Protein AF-A0A7E5W1V1-F1 (afdb_monomer_lite)

Structure (mmCIF, N/CA/C/O backbone):
data_AF-A0A7E5W1V1-F1
#
_entry.id   AF-A0A7E5W1V1-F1
#
loop_
_atom_site.group_PDB
_atom_site.id
_atom_site.type_symbol
_atom_site.label_atom_id
_atom_site.label_alt_id
_atom_site.label_comp_id
_atom_site.label_asym_id
_atom_site.label_entity_id
_atom_site.label_seq_id
_atom_site.pdbx_PDB_ins_code
_atom_site.Cartn_x
_atom_site.Cartn_y
_atom_site.Cartn_z
_atom_site.occupancy
_atom_site.B_iso_or_equiv
_atom_site.auth_seq_id
_atom_site.auth_comp_id
_atom_site.auth_asym_id
_atom_site.auth_atom_id
_atom_site.pdbx_PDB_model_num
ATOM 1 N N . MET A 1 1 ? -4.837 -11.460 -44.369 1.00 38.59 1 MET A N 1
ATOM 2 C CA . MET A 1 1 ? -5.888 -10.442 -44.155 1.00 38.59 1 MET A CA 1
ATOM 3 C C . MET A 1 1 ? -6.094 -10.300 -42.657 1.00 38.59 1 MET A C 1
ATOM 5 O O . MET A 1 1 ? -6.776 -11.124 -42.062 1.00 38.59 1 MET A O 1
ATOM 9 N N . ILE A 1 2 ? -5.401 -9.345 -42.041 1.00 41.62 2 ILE A N 1
ATOM 10 C CA . ILE A 1 2 ? -5.458 -9.080 -40.599 1.00 41.62 2 ILE A CA 1
ATOM 11 C C . ILE A 1 2 ? -6.395 -7.887 -40.421 1.00 41.62 2 ILE A C 1
ATOM 13 O O . ILE A 1 2 ? -6.243 -6.887 -41.114 1.00 41.62 2 ILE A O 1
ATOM 17 N N . LYS A 1 3 ? -7.409 -8.057 -39.571 1.00 41.59 3 LYS A N 1
ATOM 18 C CA . LYS A 1 3 ? -8.445 -7.062 -39.291 1.00 41.59 3 LYS A CA 1
ATOM 19 C C . LYS A 1 3 ? -7.838 -5.865 -38.558 1.00 41.59 3 LYS A C 1
ATOM 21 O O . LYS A 1 3 ? -7.120 -6.047 -37.577 1.00 41.59 3 LYS A O 1
ATOM 26 N N . ASP A 1 4 ? -8.181 -4.677 -39.040 1.00 46.97 4 ASP A N 1
ATOM 27 C CA . ASP A 1 4 ? -7.887 -3.379 -38.445 1.00 46.97 4 ASP A CA 1
ATOM 28 C C . ASP A 1 4 ? -8.359 -3.315 -36.986 1.00 46.97 4 ASP A C 1
ATOM 30 O O . ASP A 1 4 ? -9.559 -3.322 -36.700 1.00 46.97 4 ASP A O 1
ATOM 34 N N . PHE A 1 5 ? -7.412 -3.228 -36.051 1.00 44.34 5 PHE A N 1
ATOM 35 C CA . PHE A 1 5 ? -7.691 -2.768 -34.694 1.00 44.34 5 PHE A CA 1
ATOM 36 C C . PHE A 1 5 ? -7.635 -1.240 -34.693 1.00 44.34 5 PHE A C 1
ATOM 38 O O . PHE A 1 5 ? -6.599 -0.633 -34.965 1.00 44.34 5 PHE A O 1
ATOM 45 N N . GLY A 1 6 ? -8.796 -0.635 -34.445 1.00 38.41 6 GLY A N 1
ATOM 46 C CA . GLY A 1 6 ? -9.061 0.790 -34.590 1.00 38.41 6 GLY A CA 1
ATOM 47 C C . GLY A 1 6 ? -8.095 1.689 -33.823 1.00 38.41 6 GLY A C 1
ATOM 48 O O . GLY A 1 6 ? -8.113 1.758 -32.597 1.00 38.41 6 GLY A O 1
ATOM 49 N N . TYR A 1 7 ? -7.324 2.466 -34.580 1.00 39.31 7 TYR A N 1
ATOM 50 C CA . TYR A 1 7 ? -6.751 3.725 -34.124 1.00 39.31 7 TYR A CA 1
ATOM 51 C C . TYR A 1 7 ? -7.873 4.771 -34.100 1.00 39.31 7 TYR A C 1
ATOM 53 O O . TYR A 1 7 ? -8.284 5.280 -35.145 1.00 39.31 7 TYR A O 1
ATOM 61 N N . VAL A 1 8 ? -8.379 5.114 -32.916 1.00 45.69 8 VAL A N 1
ATOM 62 C CA . VAL A 1 8 ? -9.261 6.279 -32.763 1.00 45.69 8 VAL A CA 1
ATOM 63 C C . VAL A 1 8 ? -8.390 7.534 -32.853 1.00 45.69 8 VAL A C 1
ATOM 65 O O . VAL A 1 8 ? -7.776 7.967 -31.881 1.00 45.69 8 VAL A O 1
ATOM 68 N N . ARG A 1 9 ? -8.292 8.110 -34.059 1.00 41.84 9 ARG A N 1
ATOM 69 C CA . ARG A 1 9 ? -7.787 9.475 -34.267 1.00 41.84 9 ARG A CA 1
ATOM 70 C C . ARG A 1 9 ? -8.809 10.454 -33.694 1.00 41.84 9 ARG A C 1
ATOM 72 O O . ARG A 1 9 ? -9.801 10.751 -34.353 1.00 41.84 9 ARG A O 1
ATOM 79 N N . ASN A 1 10 ? -8.533 11.018 -32.524 1.00 43.06 10 ASN A N 1
ATOM 80 C CA . ASN A 1 10 ? -9.196 12.254 -32.121 1.00 43.06 10 ASN A CA 1
ATOM 81 C C . ASN A 1 10 ? -8.630 13.404 -32.963 1.00 43.06 10 ASN A C 1
ATOM 83 O O . ASN A 1 10 ? -7.536 13.906 -32.716 1.00 43.06 10 ASN A O 1
ATOM 87 N N . GLN A 1 11 ? -9.377 13.780 -34.003 1.00 45.47 11 GLN A N 1
ATOM 88 C CA . GLN A 1 11 ? -9.219 15.055 -34.687 1.00 45.47 11 GLN A CA 1
ATOM 89 C C . GLN A 1 11 ? -9.953 16.134 -33.892 1.00 45.47 11 GLN A C 1
ATOM 91 O O . GLN A 1 11 ? -11.154 16.331 -34.046 1.00 45.47 11 GLN A O 1
ATOM 96 N N . SER A 1 12 ? -9.223 16.865 -33.064 1.00 41.06 12 SER A N 1
ATOM 97 C CA . SER A 1 12 ? -9.598 18.228 -32.708 1.00 41.06 12 SER A CA 1
ATOM 98 C C . SER A 1 12 ? -8.316 19.020 -32.516 1.00 41.06 12 SER A C 1
ATOM 100 O O . SER A 1 12 ? -7.506 18.756 -31.630 1.00 41.06 12 SER A O 1
AT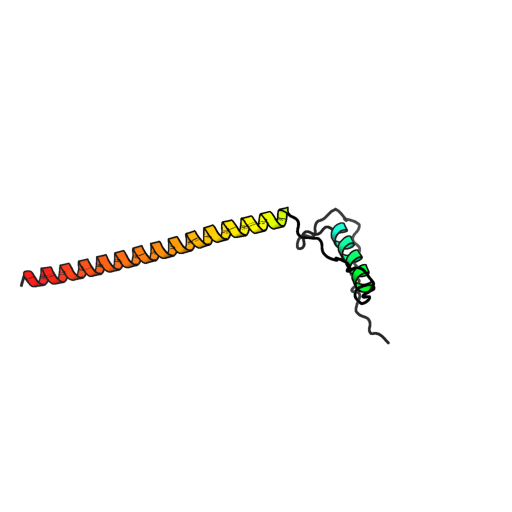OM 102 N N . GLY A 1 13 ? -8.088 19.959 -33.433 1.00 45.88 13 GLY A N 1
ATOM 103 C CA . GLY A 1 13 ? -7.009 20.917 -33.305 1.00 45.88 13 GLY A CA 1
ATOM 104 C C . GLY A 1 13 ? -7.202 21.704 -32.018 1.00 45.88 13 GLY A C 1
ATOM 105 O O . GLY A 1 13 ? -8.200 22.398 -31.854 1.00 45.88 13 GLY A O 1
ATOM 106 N N . ASN A 1 14 ? -6.235 21.606 -31.115 1.00 38.31 14 ASN A N 1
ATOM 107 C CA . ASN A 1 14 ? -6.005 22.654 -30.146 1.00 38.31 14 ASN A CA 1
ATOM 108 C C . ASN A 1 14 ? -4.503 22.772 -29.922 1.00 38.31 14 ASN A C 1
ATOM 110 O O . ASN A 1 14 ? -3.808 21.797 -29.640 1.00 38.31 14 ASN A O 1
ATOM 114 N N . HIS A 1 15 ? -4.002 23.973 -30.174 1.00 36.78 15 HIS A N 1
ATOM 115 C CA . HIS A 1 15 ? -2.598 24.313 -30.099 1.00 36.78 15 HIS A CA 1
ATOM 116 C C . HIS A 1 15 ? -2.011 23.995 -28.722 1.00 36.78 15 HIS A C 1
ATOM 118 O O . HIS A 1 15 ? -2.539 24.410 -27.696 1.00 36.78 15 HIS A O 1
ATOM 124 N N . ASN A 1 16 ? -0.886 23.283 -28.763 1.00 47.12 16 ASN A N 1
ATOM 125 C CA . ASN A 1 16 ? 0.265 23.395 -27.876 1.00 47.12 16 ASN A CA 1
ATOM 126 C C . ASN A 1 16 ? -0.006 24.007 -26.486 1.00 47.12 16 ASN A C 1
ATOM 128 O O . ASN A 1 16 ? 0.143 25.212 -26.283 1.00 47.12 16 ASN A O 1
ATOM 132 N N . LYS A 1 17 ? -0.326 23.143 -25.521 1.00 40.62 17 LYS A N 1
ATOM 133 C CA . LYS A 1 17 ? -0.115 23.387 -24.090 1.00 40.62 17 LYS A CA 1
ATOM 134 C C . LYS A 1 17 ? 0.418 22.111 -23.444 1.00 40.62 17 LYS A C 1
ATOM 136 O O . LYS A 1 17 ? -0.221 21.523 -22.588 1.00 40.62 17 LYS A O 1
ATOM 141 N N . TYR A 1 18 ? 1.579 21.646 -23.897 1.00 44.78 18 TYR A N 1
ATOM 142 C CA . TYR A 1 18 ? 2.354 20.672 -23.128 1.00 44.78 18 TYR A CA 1
ATOM 143 C C . TYR A 1 18 ? 3.159 21.435 -22.074 1.00 44.78 18 TYR A C 1
ATOM 145 O O . TYR A 1 18 ? 4.379 21.556 -22.152 1.00 44.78 18 TYR A O 1
ATOM 153 N N . SER A 1 19 ? 2.449 22.024 -21.113 1.00 47.19 19 SER A N 1
ATOM 154 C CA . SER A 1 19 ? 3.002 22.243 -19.780 1.00 47.19 19 SER A CA 1
ATOM 155 C C . SER A 1 19 ? 3.338 20.870 -19.198 1.00 47.19 19 SER A C 1
ATOM 157 O O . SER A 1 19 ? 2.732 19.868 -19.579 1.00 47.19 19 SER A O 1
ATOM 159 N N . ALA A 1 20 ? 4.313 20.817 -18.292 1.00 56.03 20 ALA A N 1
ATOM 160 C CA . ALA A 1 20 ? 4.642 19.647 -17.480 1.00 56.03 20 ALA A CA 1
ATOM 161 C C . ALA A 1 20 ? 3.464 19.285 -16.548 1.00 56.03 20 ALA A C 1
ATOM 163 O O . ALA A 1 20 ? 3.537 19.416 -15.329 1.00 56.03 20 ALA A O 1
ATOM 164 N N . GLU A 1 21 ? 2.330 18.921 -17.135 1.00 65.88 21 GLU A N 1
ATOM 165 C CA . GLU A 1 21 ? 1.092 18.597 -16.457 1.00 65.88 21 GLU A CA 1
ATOM 166 C C . GLU A 1 21 ? 1.143 17.123 -16.103 1.00 65.88 21 GLU A C 1
ATOM 168 O O . GLU A 1 21 ? 1.105 16.229 -16.948 1.00 65.88 21 GLU A O 1
ATOM 173 N N . VAL A 1 22 ? 1.310 16.896 -14.808 1.00 73.44 22 VAL A N 1
ATOM 174 C CA . VAL A 1 22 ? 1.110 15.604 -14.177 1.00 73.44 22 VAL A CA 1
ATOM 175 C C . VAL A 1 22 ? -0.340 15.195 -14.428 1.00 73.44 22 VAL A C 1
ATOM 177 O O . VAL A 1 22 ? -1.260 15.944 -14.092 1.00 73.44 22 VAL A O 1
ATOM 180 N N . ASP A 1 23 ? -0.553 14.018 -15.013 1.00 78.94 23 ASP A N 1
ATOM 181 C CA . ASP A 1 23 ? -1.899 13.493 -15.212 1.00 78.94 23 ASP A CA 1
ATOM 182 C C . ASP A 1 23 ? -2.617 13.376 -13.860 1.00 78.94 23 ASP A C 1
ATOM 184 O O . ASP A 1 23 ? -2.099 12.808 -12.896 1.00 78.94 23 ASP A O 1
ATOM 188 N N . LYS A 1 24 ? -3.827 13.934 -13.786 1.00 78.12 24 LYS A N 1
ATOM 189 C CA . LYS A 1 24 ? -4.569 14.103 -12.529 1.00 78.12 24 LYS A CA 1
ATOM 190 C C . LYS A 1 24 ? -4.881 12.781 -11.823 1.00 78.12 24 LYS A C 1
ATOM 192 O O . LYS A 1 24 ? -5.020 12.767 -10.603 1.00 78.12 24 LYS A O 1
ATOM 197 N N . TYR A 1 25 ? -5.051 11.699 -12.577 1.00 73.94 25 TYR A N 1
ATOM 198 C CA . TYR A 1 25 ? -5.516 10.419 -12.045 1.00 73.94 25 TYR A CA 1
ATOM 199 C C . TYR A 1 25 ? -4.371 9.449 -11.787 1.00 73.94 25 TYR A C 1
ATOM 201 O O . TYR A 1 25 ? -4.424 8.668 -10.842 1.00 73.94 25 TYR A O 1
ATOM 209 N N . THR A 1 26 ? -3.340 9.501 -12.622 1.00 76.06 26 THR A N 1
ATOM 210 C CA . THR A 1 26 ? -2.201 8.582 -12.566 1.00 76.06 26 THR A CA 1
ATOM 211 C C . THR A 1 26 ? -0.977 9.198 -11.902 1.00 76.06 26 THR A C 1
ATOM 213 O O . THR A 1 26 ? -0.068 8.467 -11.518 1.00 76.06 26 THR A O 1
ATOM 216 N N . GLY A 1 27 ? -0.923 10.523 -11.751 1.00 79.88 27 GLY A N 1
ATOM 217 C CA . GLY A 1 27 ? 0.247 11.203 -11.203 1.00 79.88 27 GLY A CA 1
ATOM 218 C C . GLY A 1 27 ? 1.484 11.103 -12.105 1.00 79.88 27 GLY A C 1
ATOM 219 O O . GLY A 1 27 ? 2.588 11.425 -11.666 1.00 79.88 27 GLY A O 1
ATOM 220 N N . LEU A 1 28 ? 1.329 10.637 -13.348 1.00 81.81 28 LEU A N 1
ATOM 221 C CA . LEU A 1 28 ? 2.431 10.438 -14.280 1.00 81.81 28 LEU A CA 1
ATOM 222 C C . LEU A 1 28 ? 2.638 11.676 -15.143 1.00 81.81 28 LEU A C 1
ATOM 224 O O . LEU A 1 28 ? 1.691 12.263 -15.664 1.00 81.81 28 LEU A O 1
ATOM 228 N N . THR A 1 29 ? 3.901 12.049 -15.332 1.00 88.88 29 THR A N 1
ATOM 229 C CA . THR A 1 29 ? 4.266 13.018 -16.365 1.00 88.88 29 THR A CA 1
ATOM 230 C C . THR A 1 29 ? 4.341 12.328 -17.723 1.00 88.88 29 THR A C 1
ATOM 232 O O . THR A 1 29 ? 4.535 11.109 -17.814 1.00 88.88 29 THR A O 1
ATOM 235 N N . LYS A 1 30 ? 4.249 13.114 -18.798 1.00 85.94 30 LYS A N 1
ATOM 236 C CA . LYS A 1 30 ? 4.406 12.602 -20.161 1.00 85.94 30 LYS A CA 1
ATOM 237 C C . LYS A 1 30 ? 5.759 11.913 -20.359 1.00 85.94 30 LYS A C 1
ATOM 239 O O . LYS A 1 30 ? 5.815 10.847 -20.958 1.00 85.94 30 LYS A O 1
ATOM 244 N N . GLU A 1 31 ? 6.838 12.473 -19.813 1.00 87.25 31 GLU A N 1
ATOM 245 C CA . GLU A 1 31 ? 8.182 11.899 -19.946 1.00 87.25 31 GLU A CA 1
ATOM 246 C C . GLU A 1 31 ? 8.277 10.527 -19.271 1.00 87.25 31 GLU A C 1
ATOM 248 O O . GLU A 1 31 ? 8.879 9.600 -19.812 1.00 87.25 31 GLU A O 1
ATOM 253 N N . ARG A 1 32 ? 7.655 10.379 -18.094 1.00 86.81 32 ARG A N 1
ATOM 254 C CA . ARG A 1 32 ? 7.590 9.096 -17.386 1.00 86.81 32 ARG A CA 1
ATOM 255 C C . ARG A 1 32 ? 6.771 8.074 -18.157 1.00 86.81 32 ARG A C 1
ATOM 257 O O . ARG A 1 32 ? 7.194 6.926 -18.271 1.00 86.81 32 ARG A O 1
ATOM 264 N N . PHE A 1 33 ? 5.634 8.492 -18.702 1.00 88.44 33 PHE A N 1
ATOM 265 C CA . PHE A 1 33 ? 4.802 7.634 -19.533 1.00 88.44 33 PHE A CA 1
ATOM 266 C C . PHE A 1 33 ? 5.560 7.140 -20.774 1.00 88.44 33 PHE A C 1
ATOM 268 O O . PHE A 1 33 ? 5.619 5.935 -21.017 1.00 88.44 33 PHE A O 1
ATOM 275 N N . ASP A 1 34 ? 6.210 8.047 -21.507 1.00 90.56 34 ASP A N 1
ATOM 276 C CA . ASP A 1 34 ? 6.989 7.714 -22.704 1.00 90.56 34 ASP A CA 1
ATOM 277 C C . ASP A 1 34 ? 8.131 6.731 -22.377 1.00 90.56 34 ASP A C 1
ATOM 279 O O . ASP A 1 34 ? 8.356 5.769 -23.113 1.00 90.56 34 ASP A O 1
ATOM 283 N N . LEU A 1 35 ? 8.804 6.909 -21.232 1.00 90.75 35 LEU A N 1
ATOM 284 C CA . LEU A 1 35 ? 9.858 6.003 -20.766 1.00 90.75 35 LEU A CA 1
ATOM 285 C C . LEU A 1 35 ? 9.337 4.586 -20.480 1.00 90.75 35 LEU A C 1
ATOM 287 O O . LEU A 1 35 ? 9.979 3.604 -20.861 1.00 90.75 35 LEU A O 1
ATOM 291 N N . VAL A 1 36 ? 8.186 4.463 -19.812 1.00 90.56 36 VAL A N 1
ATOM 292 C CA . VAL A 1 36 ? 7.555 3.160 -19.534 1.00 90.56 36 VAL A CA 1
ATOM 293 C C . VAL A 1 36 ? 7.129 2.483 -20.836 1.00 90.56 36 VAL A C 1
ATOM 295 O O . VAL A 1 36 ? 7.373 1.289 -21.015 1.00 90.56 36 VAL A O 1
ATOM 298 N N . MET A 1 37 ? 6.559 3.243 -21.773 1.00 92.19 37 MET A N 1
ATOM 299 C CA . MET A 1 37 ? 6.157 2.725 -23.081 1.00 92.19 37 MET A CA 1
ATOM 300 C C . MET A 1 37 ? 7.344 2.212 -23.899 1.00 92.19 37 MET A C 1
ATOM 302 O O . MET A 1 37 ? 7.224 1.187 -24.570 1.00 92.19 37 MET A O 1
ATOM 306 N N . GLU A 1 38 ? 8.501 2.866 -23.819 1.00 92.56 38 GLU A N 1
ATOM 307 C CA . GLU A 1 38 ? 9.701 2.400 -24.512 1.00 92.56 38 GLU A CA 1
ATOM 308 C C . GLU A 1 38 ? 10.236 1.090 -23.916 1.00 92.56 38 GLU A C 1
ATOM 310 O O . GLU A 1 38 ? 10.497 0.132 -24.646 1.00 92.56 38 GLU A O 1
ATOM 315 N N . ARG A 1 39 ? 10.299 0.980 -22.581 1.00 92.62 39 ARG A N 1
ATOM 316 C CA . ARG A 1 39 ? 10.660 -0.286 -21.913 1.00 92.62 39 ARG A CA 1
ATOM 317 C C . ARG A 1 39 ? 9.686 -1.407 -22.260 1.00 92.62 39 ARG A C 1
ATOM 319 O O . ARG A 1 39 ? 10.103 -2.549 -22.442 1.00 92.62 39 ARG A O 1
ATOM 326 N N . TYR A 1 40 ? 8.400 -1.084 -22.375 1.00 93.56 40 TYR A N 1
ATOM 327 C CA . TYR A 1 40 ? 7.377 -2.041 -22.776 1.00 93.56 40 TYR A CA 1
ATOM 328 C C . TYR A 1 40 ? 7.593 -2.558 -24.204 1.00 93.56 40 TYR A C 1
ATOM 330 O O . TYR A 1 40 ? 7.499 -3.761 -24.428 1.00 93.56 40 TYR A O 1
ATOM 338 N N . ARG A 1 41 ? 7.961 -1.697 -25.162 1.00 93.38 41 ARG A N 1
ATOM 339 C CA . ARG A 1 41 ? 8.303 -2.134 -26.530 1.00 93.38 41 ARG A CA 1
ATOM 340 C C . ARG A 1 41 ? 9.501 -3.080 -26.551 1.00 93.38 41 ARG A C 1
ATOM 342 O O . ARG A 1 41 ? 9.450 -4.114 -27.213 1.00 93.38 41 ARG A O 1
ATOM 349 N N . ILE A 1 42 ? 10.553 -2.756 -25.797 1.00 91.50 42 ILE A N 1
ATOM 350 C CA . ILE A 1 42 ? 11.733 -3.623 -25.673 1.00 91.50 42 ILE A CA 1
ATOM 351 C C . ILE A 1 42 ? 11.322 -4.979 -25.096 1.00 91.50 42 ILE A C 1
ATOM 353 O O . ILE A 1 42 ? 11.683 -6.018 -25.651 1.00 91.50 42 ILE A O 1
ATOM 357 N N . PHE A 1 43 ? 10.506 -4.976 -24.041 1.00 93.25 43 PHE A N 1
ATOM 358 C CA . PHE A 1 43 ? 9.955 -6.196 -23.464 1.00 93.25 43 PHE A CA 1
ATOM 359 C C . PHE A 1 43 ? 9.177 -7.016 -24.502 1.00 93.25 43 PHE A C 1
ATOM 361 O O . PHE A 1 43 ? 9.487 -8.186 -24.675 1.00 93.25 43 PHE A O 1
ATOM 368 N N . GLN A 1 44 ? 8.255 -6.415 -25.261 1.00 93.06 44 GLN A N 1
ATOM 369 C CA . GLN A 1 44 ? 7.499 -7.125 -26.303 1.00 93.06 44 GLN A CA 1
ATOM 370 C C . GLN A 1 44 ? 8.397 -7.757 -27.374 1.00 93.06 44 GLN A C 1
ATOM 372 O O . GLN A 1 44 ? 8.085 -8.824 -27.887 1.00 93.06 44 GLN A O 1
ATOM 377 N N . SER A 1 45 ? 9.511 -7.109 -27.717 1.00 91.81 45 SER A N 1
ATOM 378 C CA . SER A 1 45 ? 10.455 -7.640 -28.706 1.00 91.81 45 SER A CA 1
ATOM 379 C C . SER A 1 45 ? 11.383 -8.736 -28.171 1.00 91.81 45 SER A C 1
ATOM 381 O O . SER A 1 45 ? 12.023 -9.424 -28.960 1.00 91.81 45 SER A O 1
ATOM 383 N N . THR A 1 46 ? 11.489 -8.883 -26.846 1.00 91.25 46 THR A N 1
ATOM 384 C CA . THR A 1 46 ? 12.460 -9.781 -26.199 1.00 91.25 46 THR A CA 1
ATOM 385 C C . THR A 1 46 ? 11.826 -10.827 -25.281 1.00 91.25 46 THR A C 1
ATOM 387 O O . THR A 1 46 ? 12.53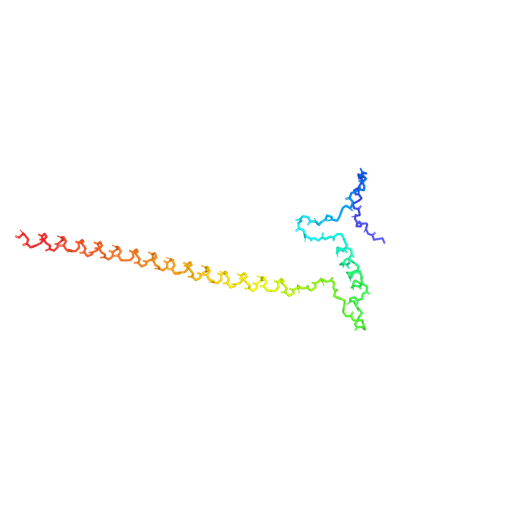7 -11.717 -24.828 1.00 91.25 46 THR A O 1
ATOM 390 N N . CYS A 1 47 ? 10.516 -10.766 -25.014 1.00 90.31 47 CYS A N 1
ATOM 391 C CA . CYS A 1 47 ? 9.851 -11.615 -24.020 1.00 90.31 47 CYS A CA 1
ATOM 392 C C . CYS A 1 47 ? 9.895 -13.113 -24.341 1.00 90.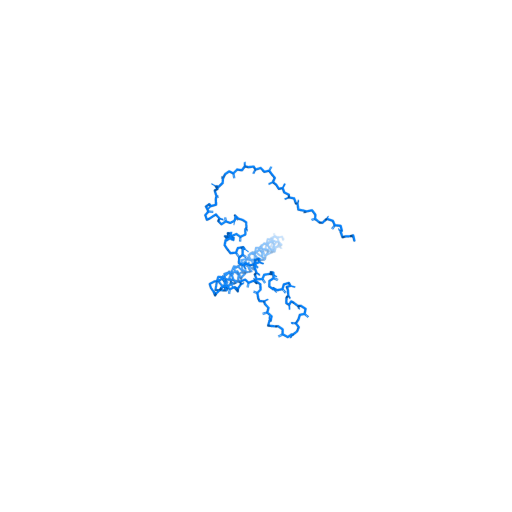31 47 CYS A C 1
ATOM 394 O O . CYS A 1 47 ? 9.914 -13.920 -23.415 1.00 90.31 47 CYS A O 1
ATOM 396 N N . ASP A 1 48 ? 9.955 -13.471 -25.624 1.00 90.31 48 ASP A N 1
ATOM 397 C CA . ASP A 1 48 ? 9.965 -14.865 -26.079 1.00 90.31 48 ASP A CA 1
ATOM 398 C C . ASP A 1 48 ? 11.390 -15.415 -26.296 1.00 90.31 48 ASP A C 1
ATOM 400 O O . ASP A 1 48 ? 11.565 -16.594 -26.607 1.00 90.31 48 ASP A O 1
ATOM 404 N N . ASP A 1 49 ? 12.425 -14.582 -26.129 1.00 90.75 49 ASP A N 1
ATOM 405 C CA . ASP A 1 49 ? 13.824 -14.966 -26.333 1.00 90.75 49 ASP A CA 1
ATOM 406 C C . ASP A 1 49 ? 14.520 -15.252 -24.994 1.00 90.75 49 ASP A C 1
ATOM 408 O O . ASP A 1 49 ? 14.972 -14.354 -24.283 1.00 90.75 49 ASP A O 1
ATOM 412 N N . VAL A 1 50 ? 14.666 -16.542 -24.681 1.00 87.62 50 VAL A N 1
ATOM 413 C CA . VAL A 1 50 ? 15.316 -17.043 -23.454 1.00 87.62 50 VAL A CA 1
ATOM 414 C C . VAL A 1 50 ? 16.806 -16.699 -23.346 1.00 87.62 50 VAL A C 1
ATOM 416 O O . VAL A 1 50 ? 17.396 -16.871 -22.281 1.00 87.62 50 VAL A O 1
ATOM 419 N N . THR A 1 51 ? 17.435 -16.228 -24.427 1.00 92.44 51 THR A N 1
ATOM 420 C CA . THR A 1 51 ? 18.837 -15.784 -24.419 1.00 92.44 51 THR A CA 1
ATOM 421 C C . THR A 1 51 ? 18.988 -14.315 -24.028 1.00 92.44 51 THR A C 1
ATOM 423 O O . THR A 1 51 ? 20.105 -13.855 -23.769 1.00 92.44 51 THR A O 1
ATOM 426 N N . LYS A 1 52 ? 17.884 -13.559 -23.981 1.00 88.75 52 LYS A N 1
ATOM 427 C CA . LYS A 1 52 ? 17.882 -12.134 -23.642 1.00 88.75 52 LYS A CA 1
ATOM 428 C C . LYS A 1 52 ? 17.644 -11.921 -22.158 1.00 88.75 52 LYS A C 1
ATOM 430 O O . LYS A 1 52 ? 16.925 -12.658 -21.488 1.00 88.75 52 LYS A O 1
ATOM 435 N N . THR A 1 53 ? 18.242 -10.852 -21.644 1.00 85.88 53 THR A N 1
ATOM 436 C CA . THR A 1 53 ? 18.025 -10.426 -20.265 1.00 85.88 53 THR A CA 1
ATOM 437 C C . THR A 1 53 ? 16.578 -9.953 -20.086 1.00 85.88 53 THR A C 1
ATOM 439 O O . THR A 1 53 ? 16.111 -9.140 -20.890 1.00 85.88 53 THR A O 1
ATOM 442 N N . PRO A 1 54 ? 15.878 -10.383 -19.020 1.00 85.56 54 PRO A N 1
ATOM 443 C CA . PRO A 1 54 ? 14.533 -9.909 -18.720 1.00 85.56 54 PRO A CA 1
ATOM 444 C C . PRO A 1 54 ? 14.470 -8.382 -18.613 1.00 85.56 54 PRO A C 1
ATOM 446 O O . PRO A 1 54 ? 15.219 -7.762 -17.853 1.00 85.56 54 PRO A O 1
ATOM 449 N N . THR A 1 55 ? 13.550 -7.775 -19.362 1.00 86.69 55 THR A N 1
ATOM 450 C CA . THR A 1 55 ? 13.347 -6.322 -19.353 1.00 86.69 55 THR A CA 1
ATOM 451 C C . THR A 1 55 ? 12.366 -5.932 -18.253 1.00 86.69 55 THR A C 1
ATOM 453 O O . THR A 1 55 ? 11.232 -6.407 -18.213 1.00 86.69 55 THR A O 1
ATOM 456 N N . VAL A 1 56 ? 12.785 -5.028 -17.365 1.00 86.44 56 VAL A N 1
ATOM 457 C CA . VAL A 1 56 ? 11.912 -4.461 -16.331 1.00 86.44 56 VAL A CA 1
ATOM 458 C C . VAL A 1 56 ? 11.142 -3.282 -16.923 1.00 86.44 56 VAL A C 1
ATOM 460 O O . VAL A 1 56 ? 11.733 -2.256 -17.251 1.00 86.44 56 VAL A O 1
ATOM 463 N N . VAL A 1 57 ? 9.824 -3.429 -17.055 1.00 87.75 57 VAL A N 1
ATOM 464 C CA . VAL A 1 57 ? 8.951 -2.405 -17.658 1.00 87.75 57 VAL A CA 1
ATOM 465 C C . VAL A 1 57 ? 8.570 -1.314 -16.655 1.00 87.75 57 VAL A C 1
ATOM 467 O O . VAL A 1 57 ? 8.569 -0.129 -16.986 1.00 87.75 57 VAL A O 1
ATOM 470 N N . PHE A 1 58 ? 8.288 -1.705 -15.414 1.00 85.50 58 PHE A N 1
ATOM 471 C CA . PHE A 1 58 ? 7.771 -0.808 -14.384 1.00 85.50 58 PHE A CA 1
ATOM 472 C C . PHE A 1 58 ? 8.881 -0.130 -13.583 1.00 85.50 58 PHE A C 1
ATOM 474 O O . PHE A 1 58 ? 9.971 -0.676 -13.399 1.00 85.50 58 PHE A O 1
ATOM 481 N N . ASP A 1 59 ? 8.584 1.059 -13.065 1.00 84.44 59 ASP A N 1
ATOM 482 C CA . ASP A 1 59 ? 9.452 1.698 -12.085 1.00 84.44 59 ASP A CA 1
ATOM 483 C C . ASP A 1 59 ? 9.399 0.935 -10.757 1.00 84.44 59 ASP A C 1
ATOM 485 O O . ASP A 1 59 ? 8.349 0.461 -10.318 1.00 84.44 59 ASP A O 1
ATOM 489 N N . ARG A 1 60 ? 10.560 0.799 -10.111 1.00 84.56 60 ARG A N 1
ATOM 490 C CA . ARG A 1 60 ? 10.635 0.188 -8.782 1.00 84.56 60 ARG A CA 1
ATOM 491 C C . ARG A 1 60 ? 9.938 1.090 -7.770 1.00 84.56 60 ARG A C 1
ATOM 493 O O . ARG A 1 60 ? 10.080 2.312 -7.827 1.00 84.56 60 ARG A O 1
ATOM 500 N N . ILE A 1 61 ? 9.248 0.471 -6.814 1.00 85.44 61 ILE A N 1
ATOM 501 C CA . ILE A 1 61 ? 8.698 1.182 -5.660 1.00 85.44 61 ILE A CA 1
ATOM 502 C C . ILE A 1 61 ? 9.858 1.869 -4.937 1.00 85.44 61 ILE A C 1
ATOM 504 O O . ILE A 1 61 ? 10.885 1.249 -4.654 1.00 85.44 61 ILE A O 1
ATOM 508 N N . THR A 1 62 ? 9.714 3.169 -4.695 1.00 89.44 62 THR A N 1
ATOM 509 C CA . THR A 1 62 ? 10.761 3.952 -4.038 1.00 89.44 62 THR A CA 1
ATOM 510 C C . THR A 1 62 ? 10.829 3.613 -2.552 1.00 89.44 62 THR A C 1
ATOM 512 O O . THR A 1 62 ? 9.811 3.269 -1.954 1.00 89.44 62 THR A O 1
ATOM 515 N N . GLN A 1 63 ? 12.007 3.760 -1.935 1.00 92.12 63 GLN A N 1
ATOM 516 C CA . GLN A 1 63 ? 12.152 3.544 -0.491 1.00 92.12 63 GLN A CA 1
ATOM 517 C C . GLN A 1 63 ? 11.192 4.433 0.307 1.00 92.12 63 GLN A C 1
ATOM 519 O O . GLN A 1 63 ? 10.509 3.946 1.194 1.00 92.12 63 GLN A O 1
ATOM 524 N N . LYS A 1 64 ? 11.037 5.698 -0.104 1.00 91.94 64 LYS A N 1
ATOM 525 C CA . LYS A 1 64 ? 10.070 6.624 0.493 1.00 91.94 64 LYS A CA 1
ATOM 526 C C . LYS A 1 64 ? 8.647 6.055 0.495 1.00 91.94 64 LYS A C 1
ATOM 528 O O . LYS A 1 64 ? 7.973 6.111 1.513 1.00 91.94 64 LYS A O 1
ATOM 533 N N . SER A 1 65 ? 8.199 5.480 -0.622 1.00 90.62 65 SER A N 1
ATOM 534 C CA . SER A 1 65 ? 6.876 4.849 -0.703 1.00 90.62 65 SER A CA 1
ATOM 535 C C . SER A 1 65 ? 6.761 3.624 0.209 1.00 90.62 65 SER A C 1
ATOM 537 O O . SER A 1 65 ? 5.695 3.381 0.764 1.00 90.62 65 SER A O 1
ATOM 539 N N . LEU A 1 66 ? 7.838 2.850 0.384 1.00 94.69 66 LEU A N 1
ATOM 540 C CA . LEU A 1 66 ? 7.858 1.733 1.335 1.00 94.69 66 LEU A CA 1
ATOM 541 C C . LEU A 1 66 ? 7.757 2.224 2.784 1.00 94.69 66 LEU A C 1
ATOM 543 O O . LEU A 1 66 ? 6.995 1.653 3.560 1.00 94.69 66 LEU A O 1
ATOM 547 N N . ASP A 1 67 ? 8.470 3.296 3.124 1.00 95.88 67 ASP A N 1
ATOM 548 C CA . ASP A 1 67 ? 8.442 3.903 4.456 1.00 95.88 67 ASP A CA 1
ATOM 549 C C . ASP A 1 67 ? 7.051 4.488 4.765 1.00 95.88 67 ASP A C 1
ATOM 551 O O . ASP A 1 67 ? 6.508 4.284 5.850 1.00 95.88 67 ASP A O 1
ATOM 555 N N . GLU A 1 68 ? 6.419 5.148 3.788 1.00 95.25 68 GLU A N 1
ATOM 556 C CA . GLU A 1 68 ? 5.039 5.641 3.895 1.00 95.25 68 GLU A CA 1
ATOM 557 C C . G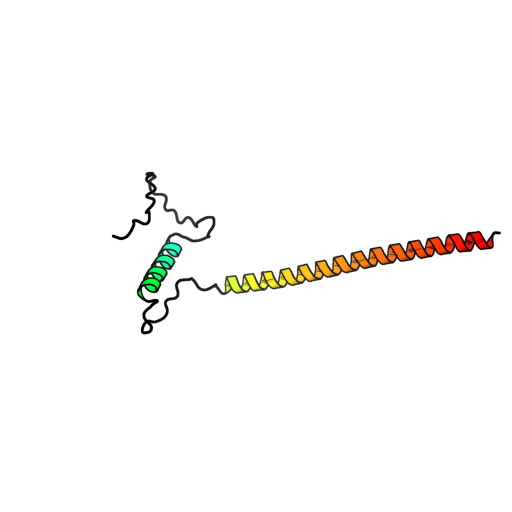LU A 1 68 ? 4.041 4.496 4.116 1.00 95.25 68 GLU A C 1
ATOM 559 O O . GLU A 1 68 ? 3.170 4.588 4.982 1.00 95.25 68 GLU A O 1
ATOM 564 N N . LEU A 1 69 ? 4.178 3.388 3.381 1.00 95.81 69 LEU A N 1
ATOM 565 C CA . LEU A 1 69 ? 3.340 2.201 3.573 1.00 95.81 69 LEU A CA 1
ATOM 566 C C . LEU A 1 69 ? 3.542 1.568 4.956 1.00 95.81 69 LEU A C 1
ATOM 568 O O . LEU A 1 69 ? 2.569 1.114 5.565 1.00 95.81 69 LEU A O 1
ATOM 572 N N . ALA A 1 70 ? 4.776 1.548 5.464 1.00 96.44 70 ALA A N 1
ATOM 573 C CA . ALA A 1 70 ? 5.073 1.070 6.811 1.00 96.44 70 ALA A CA 1
ATOM 574 C C . ALA A 1 70 ? 4.387 1.943 7.871 1.00 96.44 70 ALA A C 1
ATOM 576 O O . ALA A 1 70 ? 3.689 1.416 8.736 1.00 96.44 70 ALA A O 1
ATOM 577 N N . LEU A 1 71 ? 4.474 3.268 7.734 1.00 97.31 71 LEU A N 1
ATOM 578 C CA . LEU A 1 71 ? 3.798 4.207 8.626 1.00 97.31 71 LEU A CA 1
ATOM 579 C C . LEU A 1 71 ? 2.272 4.034 8.598 1.00 97.31 71 LEU A C 1
ATOM 581 O O . LEU A 1 71 ? 1.634 3.970 9.648 1.00 97.31 71 LEU A O 1
ATOM 585 N N . ILE A 1 72 ? 1.673 3.915 7.407 1.00 96.56 72 ILE A N 1
ATOM 586 C CA . ILE A 1 72 ? 0.227 3.677 7.260 1.00 96.56 72 ILE A CA 1
ATOM 587 C C . ILE A 1 72 ? -0.178 2.397 7.992 1.00 96.56 72 ILE A C 1
ATOM 589 O O . ILE A 1 72 ? -1.205 2.372 8.677 1.00 96.56 72 ILE A O 1
ATOM 593 N N . ARG A 1 73 ? 0.625 1.336 7.869 1.00 96.62 73 ARG A N 1
ATOM 594 C CA . ARG A 1 73 ? 0.377 0.066 8.551 1.00 96.62 73 ARG A CA 1
ATOM 595 C C . ARG A 1 73 ? 0.405 0.229 10.070 1.00 96.62 73 ARG A C 1
ATOM 597 O O . ARG A 1 73 ? -0.516 -0.254 10.724 1.00 96.62 73 ARG A O 1
ATOM 604 N N . GLU A 1 74 ? 1.415 0.897 10.614 1.00 97.50 74 GLU A N 1
ATOM 605 C CA . GLU A 1 74 ? 1.551 1.124 12.059 1.00 97.50 74 GLU A CA 1
ATOM 606 C C . GLU A 1 74 ? 0.370 1.926 12.616 1.00 97.50 74 GLU A C 1
ATOM 608 O O . GLU A 1 74 ? -0.316 1.474 13.534 1.00 97.50 74 GLU A O 1
ATOM 613 N N . VAL A 1 75 ? 0.046 3.060 11.989 1.00 97.31 75 VAL A N 1
ATOM 614 C CA . VAL A 1 75 ? -1.079 3.908 12.410 1.00 97.31 75 VAL A CA 1
ATOM 615 C C . VAL A 1 75 ? -2.407 3.152 12.320 1.00 97.31 75 VAL A C 1
ATOM 617 O O . VAL A 1 75 ? -3.247 3.259 13.213 1.00 97.31 75 VAL A O 1
ATOM 620 N N . SER A 1 76 ? -2.606 2.344 11.276 1.00 97.69 76 SER A N 1
ATOM 621 C CA . SER A 1 76 ? -3.825 1.538 11.129 1.00 97.69 76 SER A CA 1
ATOM 622 C C . SER A 1 76 ? -3.960 0.489 12.235 1.00 97.69 76 SER A C 1
ATOM 624 O O . SER A 1 76 ? -5.058 0.279 12.746 1.00 97.69 76 SER A O 1
ATOM 626 N N . GLN A 1 77 ? -2.856 -0.149 12.637 1.00 97.44 77 GLN A N 1
ATOM 627 C CA . GLN A 1 77 ? -2.849 -1.099 13.753 1.00 97.44 77 GLN A CA 1
ATOM 628 C C . GLN A 1 77 ? -3.178 -0.414 15.081 1.00 97.44 77 GLN A C 1
ATOM 630 O O . GLN A 1 77 ? -3.964 -0.943 15.867 1.00 97.44 77 GLN A O 1
ATOM 635 N N . ASP A 1 78 ? -2.631 0.776 15.320 1.00 97.12 78 ASP A N 1
ATOM 636 C CA . ASP A 1 78 ? -2.944 1.568 16.511 1.00 97.12 78 ASP A CA 1
ATOM 637 C C . ASP A 1 78 ? -4.421 1.949 16.576 1.00 97.12 78 ASP A C 1
ATOM 639 O O . ASP A 1 78 ? -5.059 1.799 17.619 1.00 97.12 78 ASP A O 1
ATOM 643 N N . LEU A 1 79 ? -4.984 2.411 15.460 1.00 96.62 79 LEU A N 1
ATOM 644 C CA . LEU A 1 79 ? -6.398 2.768 15.377 1.00 96.62 79 LEU A CA 1
ATOM 645 C C . LEU A 1 79 ? -7.307 1.553 15.565 1.00 96.62 79 LEU A C 1
ATOM 647 O O . LEU A 1 79 ? -8.319 1.649 16.258 1.00 96.62 79 LEU A O 1
ATOM 651 N N . GLN A 1 80 ? -6.934 0.408 14.996 1.00 96.06 80 GLN A N 1
ATOM 652 C CA . GLN A 1 80 ? -7.687 -0.830 15.159 1.00 96.06 80 GLN A CA 1
ATOM 653 C C . GLN A 1 80 ? -7.697 -1.290 16.624 1.00 96.06 80 GLN A C 1
ATOM 655 O O . GLN A 1 80 ? -8.762 -1.608 17.149 1.00 96.06 80 GLN A O 1
ATOM 660 N N . ARG A 1 81 ? -6.551 -1.231 17.318 1.00 96.00 81 ARG A N 1
ATOM 661 C CA . ARG A 1 81 ? -6.473 -1.538 18.756 1.00 96.00 81 ARG A CA 1
ATOM 662 C C . ARG A 1 81 ? -7.334 -0.600 19.595 1.00 96.00 81 ARG A C 1
ATOM 664 O O . ARG A 1 81 ? -8.104 -1.067 20.427 1.00 96.00 81 ARG A O 1
ATOM 671 N N . LYS A 1 82 ? -7.265 0.711 19.342 1.00 95.19 82 LYS A N 1
ATOM 672 C CA . LYS A 1 82 ? -8.109 1.697 20.041 1.00 95.19 82 LYS A CA 1
ATOM 673 C C . LYS A 1 82 ? -9.594 1.414 19.836 1.00 95.19 82 LYS A C 1
ATOM 675 O O . LYS A 1 82 ? -10.351 1.406 20.797 1.00 95.19 82 LYS A O 1
ATOM 680 N N . LYS A 1 83 ? -9.997 1.096 18.603 1.00 95.94 83 LYS A N 1
ATOM 681 C CA . LYS A 1 83 ? -11.377 0.714 18.294 1.00 95.94 83 LYS A CA 1
ATOM 682 C C . LYS A 1 83 ? -11.817 -0.522 19.084 1.00 95.94 83 LYS A C 1
ATOM 684 O O . LYS A 1 83 ? -12.919 -0.535 19.620 1.00 95.94 83 LYS A O 1
ATOM 689 N N . GLU A 1 84 ? -10.982 -1.554 19.156 1.00 95.06 84 GLU A N 1
ATOM 690 C CA . GLU A 1 84 ? -11.278 -2.772 19.923 1.00 95.06 84 GLU A CA 1
ATOM 691 C C . GLU A 1 84 ? -11.395 -2.492 21.427 1.00 95.06 84 GLU A C 1
ATOM 693 O O . GLU A 1 84 ? -12.312 -2.992 22.082 1.00 95.06 84 GLU A O 1
ATOM 698 N N . GLU A 1 85 ? -10.517 -1.651 21.974 1.00 94.44 85 GLU A N 1
ATOM 699 C CA . GLU A 1 85 ? -10.591 -1.212 23.367 1.00 94.44 85 GLU A CA 1
ATOM 700 C C . GLU A 1 85 ? -11.863 -0.417 23.663 1.00 94.44 85 GLU A C 1
ATOM 702 O O . GLU A 1 85 ? -12.505 -0.662 24.686 1.00 94.44 85 GLU A O 1
ATOM 707 N N . ASP A 1 86 ? -12.244 0.504 22.780 1.00 93.62 86 ASP A N 1
ATOM 708 C CA . ASP A 1 86 ? -13.446 1.322 22.936 1.00 93.62 86 ASP A CA 1
ATOM 709 C C . ASP A 1 86 ? -14.713 0.461 22.875 1.00 93.62 86 ASP A C 1
ATOM 711 O O . ASP A 1 86 ? -15.597 0.601 23.721 1.00 93.62 86 ASP A O 1
ATOM 715 N N . VAL A 1 87 ? -14.771 -0.503 21.948 1.00 93.12 87 VAL A N 1
ATOM 716 C CA . VAL A 1 87 ? -15.864 -1.487 21.879 1.00 93.12 87 VAL A CA 1
ATOM 717 C C . VAL A 1 87 ? -15.929 -2.319 23.160 1.00 93.12 87 VAL A C 1
ATOM 719 O O . VAL A 1 87 ? -17.013 -2.520 23.708 1.00 93.12 87 VAL A O 1
ATOM 722 N N . ARG A 1 88 ? -14.782 -2.773 23.683 1.00 93.06 88 ARG A N 1
ATOM 723 C CA . ARG A 1 88 ? -14.739 -3.547 24.930 1.00 93.06 88 ARG A CA 1
ATOM 724 C C . ARG A 1 88 ? -15.215 -2.724 26.126 1.00 93.06 88 ARG A C 1
ATOM 726 O O . ARG A 1 88 ? -15.992 -3.233 26.928 1.00 93.06 88 ARG A O 1
ATOM 733 N N . LYS A 1 89 ? -14.774 -1.469 26.249 1.00 92.12 89 LYS A N 1
ATOM 734 C CA . LYS A 1 89 ? -15.206 -0.563 27.327 1.00 92.12 89 LYS A CA 1
ATOM 735 C C . LYS A 1 89 ? -16.704 -0.282 27.253 1.00 92.12 89 LYS A C 1
ATOM 737 O O . LYS A 1 89 ? -17.369 -0.315 28.281 1.00 92.12 89 LYS A O 1
ATOM 742 N N . ALA A 1 90 ? -17.242 -0.059 26.055 1.00 90.56 90 ALA A N 1
ATOM 743 C CA . ALA A 1 90 ? -18.675 0.144 25.864 1.00 90.56 90 ALA A CA 1
ATOM 744 C C . ALA A 1 90 ? -19.491 -1.096 26.269 1.00 90.56 90 ALA A C 1
ATOM 746 O O . ALA A 1 90 ? -20.507 -0.967 26.948 1.00 90.56 90 ALA A O 1
ATOM 747 N N . ALA A 1 91 ? -19.023 -2.298 25.915 1.00 90.19 91 ALA A N 1
ATOM 748 C CA . ALA A 1 91 ? -19.662 -3.545 26.332 1.00 90.19 91 ALA A CA 1
ATOM 749 C C . ALA A 1 91 ? -19.619 -3.741 27.858 1.00 90.19 91 ALA A C 1
ATOM 751 O O . ALA A 1 91 ? -20.624 -4.120 28.451 1.00 90.19 91 ALA A O 1
ATOM 752 N N . GLN A 1 92 ? -18.484 -3.431 28.496 1.00 88.31 92 GLN A N 1
ATOM 753 C CA . GLN A 1 92 ? -18.339 -3.499 29.955 1.00 88.31 92 GLN A CA 1
ATOM 754 C C . GLN A 1 92 ? -19.266 -2.513 30.671 1.00 88.31 92 GLN A C 1
ATOM 756 O O . GLN A 1 92 ? -19.943 -2.903 31.616 1.00 88.31 92 GLN A O 1
ATOM 761 N N . ALA A 1 93 ? -19.351 -1.268 30.195 1.00 87.50 93 ALA A N 1
ATOM 762 C CA . ALA A 1 93 ? -20.255 -0.268 30.761 1.00 87.50 93 ALA A CA 1
ATOM 763 C C . ALA A 1 93 ? -21.726 -0.713 30.673 1.00 87.50 93 ALA A C 1
ATOM 765 O O . ALA A 1 93 ? -22.467 -0.584 31.644 1.00 87.50 93 ALA A O 1
ATOM 766 N N . LEU A 1 94 ? -22.132 -1.301 29.541 1.00 84.62 94 LEU A N 1
ATOM 767 C CA . LEU A 1 94 ? -23.481 -1.840 29.371 1.00 84.62 94 LEU A CA 1
ATOM 768 C C . LEU A 1 94 ? -23.755 -3.013 30.326 1.00 84.62 94 LEU A C 1
ATOM 770 O O . LEU A 1 94 ? -24.819 -3.083 30.936 1.00 84.62 94 LEU A O 1
ATOM 774 N N . GLU A 1 95 ? -22.799 -3.931 30.480 1.00 82.62 95 GLU A N 1
ATOM 775 C CA . GLU A 1 95 ? -22.942 -5.075 31.386 1.00 82.62 95 GLU A CA 1
ATOM 776 C C . GLU A 1 95 ? -23.017 -4.636 32.860 1.00 82.62 95 GLU A C 1
ATOM 778 O O . GLU A 1 95 ? -23.780 -5.204 33.644 1.00 82.62 95 GLU A O 1
ATOM 783 N N . GLU A 1 96 ? -22.263 -3.603 33.244 1.00 84.38 96 GLU A N 1
ATOM 784 C CA . GLU A 1 96 ? -22.326 -3.009 34.582 1.00 84.38 96 GLU A CA 1
ATOM 785 C C . GLU A 1 96 ? -23.664 -2.312 34.856 1.00 84.38 96 GLU A C 1
ATOM 787 O O . GLU A 1 96 ? -24.200 -2.450 35.958 1.00 84.38 96 GLU A O 1
ATOM 792 N N . GLU A 1 97 ? -24.233 -1.601 33.880 1.00 81.12 97 GLU A N 1
ATOM 793 C CA . GLU A 1 97 ? -25.569 -1.009 34.021 1.00 81.12 97 GLU A CA 1
ATOM 794 C C . GLU A 1 97 ? -26.660 -2.073 34.162 1.00 81.12 97 GLU A C 1
ATOM 796 O O . GLU A 1 97 ? -27.521 -1.953 35.036 1.00 81.12 97 GLU A O 1
ATOM 801 N N . ILE A 1 98 ? -26.596 -3.149 33.370 1.00 81.00 98 ILE A N 1
ATOM 802 C CA . ILE A 1 98 ? -27.540 -4.271 33.482 1.00 81.00 98 ILE A CA 1
ATOM 803 C C . ILE A 1 98 ? -27.446 -4.900 34.875 1.00 81.00 98 ILE A C 1
ATOM 805 O O . ILE A 1 98 ? -28.468 -5.067 35.539 1.00 81.00 98 ILE A O 1
ATOM 809 N N . LYS A 1 99 ? -26.230 -5.182 35.367 1.00 81.25 99 LYS A N 1
ATOM 810 C CA . LYS A 1 99 ? -26.036 -5.750 36.711 1.00 81.25 99 LYS A CA 1
ATOM 811 C C . LYS A 1 99 ? -26.571 -4.835 37.807 1.00 81.25 99 LYS A C 1
ATOM 813 O O . LYS 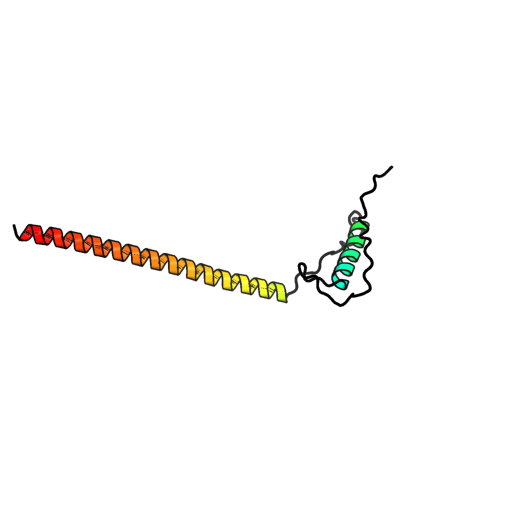A 1 99 ? -27.228 -5.332 38.716 1.00 81.25 99 LYS A O 1
ATOM 818 N N . LYS A 1 100 ? -26.332 -3.520 37.720 1.00 77.50 100 LYS A N 1
ATOM 819 C CA . LYS A 1 100 ? -26.860 -2.547 38.692 1.00 77.50 100 LYS A CA 1
ATOM 820 C C . LYS A 1 100 ? -28.386 -2.545 38.716 1.00 77.50 100 LYS A C 1
ATOM 822 O O . LYS A 1 100 ? -28.962 -2.648 39.799 1.00 77.50 100 LYS A O 1
ATOM 827 N N . ASN A 1 101 ? -29.029 -2.499 37.551 1.00 73.56 101 ASN A N 1
ATOM 828 C CA . ASN A 1 101 ? -30.488 -2.529 37.458 1.00 73.56 101 ASN A CA 1
ATOM 829 C C . ASN A 1 101 ? -31.075 -3.855 37.967 1.00 73.56 101 ASN A C 1
ATOM 831 O O . ASN A 1 101 ? -32.069 -3.838 38.687 1.00 73.56 101 ASN A O 1
ATOM 835 N N . GLU A 1 102 ? -30.447 -4.998 37.677 1.00 69.75 102 GLU A N 1
ATOM 836 C CA . GLU A 1 102 ? -30.883 -6.293 38.217 1.00 69.75 102 GLU A CA 1
ATOM 837 C C . GLU A 1 102 ? -30.729 -6.386 39.741 1.00 69.75 102 GLU A C 1
ATOM 839 O O . GLU A 1 102 ? -31.579 -6.976 40.411 1.00 69.75 102 GLU A O 1
ATOM 844 N N . THR A 1 103 ? -29.659 -5.823 40.313 1.00 70.94 103 THR A N 1
ATOM 845 C CA . THR A 1 103 ? -29.480 -5.787 41.773 1.00 70.94 103 THR A CA 1
ATOM 846 C C . THR A 1 103 ? -30.466 -4.849 42.462 1.00 70.94 103 THR A C 1
ATOM 848 O O . THR A 1 103 ? -30.986 -5.215 43.512 1.00 70.94 103 THR A O 1
ATOM 851 N N . ALA A 1 104 ? -30.773 -3.694 41.863 1.00 69.38 104 ALA A N 1
ATOM 852 C CA . ALA A 1 104 ? -31.746 -2.751 42.412 1.00 69.38 104 ALA A CA 1
ATOM 853 C C . ALA A 1 104 ? -33.161 -3.355 42.411 1.00 69.38 104 ALA A C 1
ATOM 855 O O . ALA A 1 104 ? -33.832 -3.361 43.439 1.00 69.38 104 ALA A O 1
ATOM 856 N N . ALA A 1 105 ? -33.559 -3.991 41.303 1.00 67.88 105 ALA A N 1
ATOM 857 C CA . ALA A 1 105 ? -34.855 -4.658 41.189 1.00 67.88 105 ALA A CA 1
ATOM 858 C C . ALA A 1 105 ? -35.020 -5.834 42.172 1.00 67.88 105 ALA A C 1
ATOM 860 O O . ALA A 1 105 ? -36.123 -6.113 42.630 1.00 67.88 105 ALA A O 1
ATOM 861 N N . LYS A 1 106 ? -33.936 -6.541 42.520 1.00 66.75 106 LYS A N 1
ATOM 862 C CA . LYS A 1 106 ? -33.982 -7.608 43.536 1.00 66.75 106 LYS A CA 1
ATOM 863 C C . LYS A 1 106 ? -34.088 -7.066 44.961 1.00 66.75 106 LYS A C 1
ATOM 865 O O . LYS A 1 106 ? -34.725 -7.718 45.7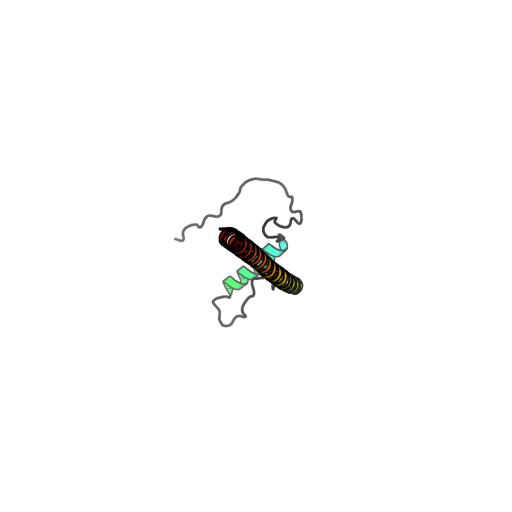78 1.00 66.75 106 LYS A O 1
ATOM 870 N N . GLN A 1 107 ? -33.489 -5.910 45.250 1.00 61.56 107 GLN A N 1
ATOM 871 C CA . GLN A 1 107 ? -33.585 -5.275 46.567 1.00 61.56 107 GLN A CA 1
ATOM 872 C C . GLN A 1 107 ? -34.984 -4.712 46.834 1.00 61.56 107 GLN A C 1
ATOM 874 O O . GLN A 1 107 ? -35.513 -4.953 47.913 1.00 61.56 107 GLN A O 1
ATOM 879 N N . GLU A 1 108 ? -35.625 -4.075 45.848 1.00 61.81 108 GLU A N 1
ATOM 880 C CA . GLU A 1 108 ? -37.002 -3.568 46.000 1.00 61.81 108 GLU A CA 1
ATOM 881 C C . GLU A 1 108 ? -38.010 -4.699 46.283 1.00 61.81 108 GLU A C 1
ATOM 883 O O . GLU A 1 108 ? -38.842 -4.586 47.180 1.00 61.81 108 GLU A O 1
ATOM 888 N N . VAL A 1 109 ? -37.881 -5.844 45.602 1.00 61.97 109 VAL A N 1
ATOM 889 C CA . VAL A 1 109 ? -38.762 -7.013 45.814 1.00 61.97 109 VAL A CA 1
ATOM 890 C C . VAL A 1 109 ? -38.516 -7.703 47.167 1.00 61.97 109 VAL A C 1
ATOM 892 O O . VAL A 1 109 ? -39.400 -8.380 47.699 1.00 61.97 109 VAL A O 1
ATOM 895 N N . GLU A 1 110 ? -37.311 -7.580 47.729 1.00 59.34 110 GLU A N 1
ATOM 896 C CA . GLU A 1 110 ? -36.954 -8.180 49.020 1.00 59.34 110 GLU A CA 1
ATOM 897 C C . GLU A 1 110 ? -37.303 -7.270 50.214 1.00 59.34 110 GLU A C 1
ATOM 899 O O . GLU A 1 110 ? -37.565 -7.785 51.304 1.00 59.34 110 GLU A O 1
ATOM 904 N N . GLU A 1 111 ? -37.368 -5.949 50.014 1.00 58.78 111 GLU A N 1
ATOM 905 C CA . GLU A 1 111 ? -37.909 -4.997 50.996 1.00 58.78 111 GLU A CA 1
ATOM 906 C C . GLU A 1 111 ? -39.443 -5.052 51.065 1.00 58.78 111 GLU A C 1
ATOM 908 O O . GLU A 1 111 ? -39.974 -5.168 52.168 1.00 58.78 111 GLU A O 1
ATOM 913 N N . GLU A 1 112 ? -40.159 -5.133 49.934 1.00 57.66 112 GLU A N 1
ATOM 914 C CA . GLU A 1 112 ? -41.629 -5.291 49.938 1.00 57.66 112 GLU A CA 1
ATOM 915 C C . GLU A 1 112 ? -42.094 -6.576 50.649 1.00 57.66 112 GLU A C 1
ATOM 917 O O . GLU A 1 112 ? -43.143 -6.595 51.286 1.00 57.66 112 GLU A O 1
ATOM 922 N N . LYS A 1 113 ? -41.301 -7.656 50.611 1.00 57.03 113 LYS A N 1
ATOM 923 C CA . LYS A 1 113 ? -41.627 -8.925 51.291 1.00 57.03 113 LYS A CA 1
ATOM 924 C C . LYS A 1 113 ? -41.350 -8.952 52.794 1.00 57.03 113 LYS A C 1
ATOM 926 O O . LYS A 1 113 ? -41.714 -9.932 53.441 1.00 57.03 113 LYS A O 1
ATOM 931 N N . LYS A 1 114 ? -40.649 -7.959 53.345 1.00 53.09 114 LYS A N 1
ATOM 932 C CA . LYS A 1 114 ? -40.372 -7.868 54.790 1.00 53.09 114 LYS A CA 1
ATOM 933 C C . LYS A 1 114 ? -41.342 -6.946 55.528 1.00 53.09 114 LYS A C 1
ATOM 935 O O . LYS A 1 114 ? -41.320 -6.948 56.757 1.00 53.09 114 LYS A O 1
ATOM 940 N N . GLU A 1 115 ? -42.157 -6.184 54.802 1.00 50.53 115 GLU A N 1
ATOM 941 C CA . GLU A 1 115 ? -43.160 -5.274 55.368 1.00 50.53 115 GLU A CA 1
ATOM 942 C C . GLU A 1 115 ? -44.602 -5.842 55.368 1.00 50.53 115 GLU A C 1
ATOM 944 O O . GLU A 1 115 ? -45.489 -5.200 55.932 1.00 50.53 115 GLU A O 1
ATOM 949 N N . GLU A 1 116 ? -44.831 -7.050 54.826 1.00 45.78 116 GLU A N 1
ATOM 950 C CA . GLU A 1 116 ? -46.067 -7.862 54.982 1.00 45.78 116 GLU A CA 1
ATOM 951 C C . GLU A 1 116 ? -45.964 -8.884 56.129 1.00 45.78 116 GLU A C 1
ATOM 953 O O . GLU A 1 116 ? -46.963 -9.035 56.875 1.00 45.78 116 GLU A O 1
#

Foldseek 3Di:
DDDDDDDPDPDDDDDDDLDQDQDPPPSDGPVRVVQLVVLVVVCVVPVPPPVDDHGDSDDDDDPVNVVVVVVVVVVVVVVVVVVVVVVVVVVVVVVVVVVVVVVVVVVVVVVVVVVD

Organism: Trichoplusia ni (NCBI:txid7111)

Sequence (116 aa):
MIKDFGYVRNQSGNHNKYSAEVDKYTGLTKERFDLVMERYRIFQSTCDDVTKTPTVVFDRITQKSLDELALIREVSQDLQRKKEEDVRKAAQALEEEIKKNETAAKQEVEEEKKEE

Secondary structure (DSSP, 8-state):
-----------------------TTT---HHHHHHHHHHHHHHHHHTT-TTSPPP--SPPPPHHHHHHHHHHHHHHHHHHHHHHHHHHHHHHHHHHHHHHHHHHHHHHHHHHTT--

Radius of gyration: 33.7 Å; chains: 1; bounding box: 65×41×100 Å

pLDDT: mean 77.55, std 19.33, range [36.78, 97.69]